Protein AF-R7TRL3-F1 (afdb_monomer)

Solvent-accessible surface area (backbone atoms only — not comparable to full-atom values): 5038 Å² total; per-residue (Å²): 115,67,70,58,58,49,52,49,48,51,51,50,51,30,22,74,75,60,79,37,61,65,76,57,26,74,62,60,47,72,54,79,66,100,58,92,50,92,64,63,85,49,91,42,50,47,61,77,89,72,88,52,63,66,49,56,74,70,32,65,60,34,41,49,32,51,55,51,49,71,50,57,66,74,65,75,70,50,81,83,131

Mean predicted aligned error: 5.33 Å

Nearest PDB structures (foldseek):
  7k4b-assembly1_A  TM=2.274E-01  e=6.382E+00  Homo sapiens

Secondary structure (DSSP, 8-state):
-HHHHHHHHHHHHHHHHT-S-HHHHTT--B---SS--GGGGS--BPPPP---HHHHHH-HHHHHHHHHHTS-HHHHTPPP-

Foldseek 3Di:
DVVVLVVLQVQLLCLVVVVHPPVSVVLWAFDDDPDDDPCNVPRATDADDDPDPCCCVPPSSRVSRVSNRPDDRCVSPDDDD

Organism: Capitella teleta (NCBI:txid283909)

Radius of gyration: 12.93 Å; Cα contacts (8 Å, |Δi|>4): 65; chains: 1; bounding box: 28×30×32 Å

pLDDT: mean 84.39, std 6.17, range [51.28, 94.12]

Structure (mmCIF, N/CA/C/O backbone):
data_AF-R7TRL3-F1
#
_entry.id   AF-R7TRL3-F1
#
loop_
_atom_site.group_PDB
_atom_site.id
_atom_site.type_symbol
_atom_site.label_atom_id
_atom_site.label_alt_id
_atom_site.label_comp_id
_atom_site.label_asym_id
_atom_site.label_entity_id
_atom_site.label_seq_id
_atom_site.pdbx_PDB_ins_code
_atom_site.Cartn_x
_atom_site.Cartn_y
_atom_site.Cartn_z
_atom_site.occupancy
_atom_site.B_iso_or_equiv
_atom_site.auth_seq_id
_atom_site.auth_comp_id
_atom_site.auth_asym_id
_atom_site.auth_atom_id
_atom_site.pdbx_PDB_model_num
ATOM 1 N N . GLU A 1 1 ? 12.546 6.951 11.834 1.00 63.66 1 GLU A N 1
ATOM 2 C CA . GLU A 1 1 ? 11.937 6.425 10.585 1.00 63.66 1 GLU A CA 1
ATOM 3 C C . GLU A 1 1 ? 10.665 5.598 10.810 1.00 63.66 1 GLU A C 1
ATOM 5 O O . GLU A 1 1 ? 9.735 5.689 10.014 1.00 63.66 1 GLU A O 1
ATOM 10 N N . GLN A 1 2 ? 10.566 4.840 11.909 1.00 79.06 2 GLN A N 1
ATOM 11 C CA . GLN A 1 2 ? 9.434 3.946 12.201 1.00 79.06 2 GLN A CA 1
ATOM 12 C C . GLN A 1 2 ? 8.070 4.659 12.240 1.00 79.06 2 GLN A C 1
ATOM 14 O O . GLN A 1 2 ? 7.081 4.116 11.759 1.00 79.06 2 GLN A O 1
ATOM 19 N N . ARG A 1 3 ? 8.009 5.899 12.751 1.00 87.69 3 ARG A N 1
ATOM 20 C CA . ARG A 1 3 ? 6.759 6.682 12.816 1.00 87.69 3 ARG A CA 1
ATOM 21 C C . ARG A 1 3 ? 6.142 6.961 11.443 1.00 87.69 3 ARG A C 1
ATOM 23 O O . ARG A 1 3 ? 4.922 6.980 11.337 1.00 87.69 3 ARG A O 1
ATOM 30 N N . ILE A 1 4 ? 6.965 7.192 10.417 1.00 85.56 4 ILE A N 1
ATOM 31 C CA . ILE A 1 4 ? 6.478 7.473 9.060 1.00 85.56 4 ILE A CA 1
ATOM 32 C C . ILE A 1 4 ? 5.872 6.196 8.482 1.00 85.56 4 ILE A C 1
ATOM 34 O O . ILE A 1 4 ? 4.713 6.207 8.090 1.00 85.56 4 ILE A O 1
ATOM 38 N N . ARG A 1 5 ? 6.609 5.078 8.541 1.00 82.94 5 ARG A N 1
ATOM 39 C CA . ARG A 1 5 ? 6.126 3.766 8.078 1.00 82.94 5 ARG A CA 1
ATOM 40 C C . ARG A 1 5 ? 4.830 3.342 8.769 1.00 82.94 5 ARG A C 1
ATOM 42 O O . ARG A 1 5 ? 3.934 2.832 8.113 1.00 82.94 5 ARG A O 1
ATOM 49 N N . LEU A 1 6 ? 4.709 3.599 10.073 1.00 86.56 6 LEU A N 1
ATOM 50 C CA . LEU A 1 6 ? 3.477 3.329 10.812 1.00 86.56 6 LEU A CA 1
ATOM 51 C C . LEU A 1 6 ? 2.301 4.153 10.272 1.00 86.56 6 LEU A C 1
ATOM 53 O O . LEU A 1 6 ? 1.246 3.593 10.002 1.00 86.56 6 LEU A O 1
ATOM 57 N N . LYS A 1 7 ? 2.477 5.470 10.096 1.00 88.44 7 LYS A N 1
ATOM 58 C CA . LYS A 1 7 ? 1.421 6.345 9.560 1.00 88.44 7 LYS A CA 1
ATOM 59 C C . LYS A 1 7 ? 0.988 5.928 8.156 1.00 88.44 7 LYS A C 1
ATOM 61 O O . LYS A 1 7 ? -0.205 5.906 7.890 1.00 88.44 7 LYS A O 1
ATOM 66 N N . VAL A 1 8 ? 1.950 5.568 7.314 1.00 86.88 8 VAL A N 1
ATOM 67 C CA . VAL A 1 8 ? 1.741 5.000 5.977 1.00 86.88 8 VAL A CA 1
ATOM 68 C C . VAL A 1 8 ? 0.895 3.723 6.053 1.00 86.88 8 VAL A C 1
ATOM 70 O O . VAL A 1 8 ? -0.169 3.648 5.451 1.00 86.88 8 VAL A O 1
ATOM 73 N N . CYS A 1 9 ? 1.286 2.746 6.879 1.00 85.44 9 CYS A N 1
ATOM 74 C CA . CYS A 1 9 ? 0.502 1.518 7.052 1.00 85.44 9 CYS A CA 1
ATOM 75 C C . CYS A 1 9 ? -0.918 1.784 7.579 1.00 85.44 9 CYS A C 1
ATOM 77 O O . CYS A 1 9 ? -1.862 1.146 7.124 1.00 85.44 9 CYS A O 1
ATOM 79 N N . LEU A 1 10 ? -1.085 2.723 8.517 1.00 88.38 10 LEU A N 1
ATOM 80 C CA . LEU A 1 10 ? -2.403 3.103 9.037 1.00 88.38 10 LEU A CA 1
ATOM 81 C C . LEU A 1 10 ? -3.268 3.779 7.970 1.00 88.38 10 LEU A C 1
ATOM 83 O O . LEU A 1 10 ? -4.469 3.529 7.911 1.00 88.38 10 LEU A O 1
ATOM 87 N N . LEU A 1 11 ? -2.669 4.626 7.132 1.00 88.06 11 LEU A N 1
ATOM 88 C CA . LEU A 1 11 ? -3.361 5.267 6.020 1.00 88.06 11 LEU A CA 1
ATOM 89 C C . LEU A 1 11 ? -3.858 4.219 5.020 1.00 88.06 11 LEU A C 1
ATOM 91 O O . LEU A 1 11 ? -5.027 4.249 4.644 1.00 88.06 11 LEU A O 1
ATOM 95 N N . MET A 1 12 ? -3.005 3.253 4.674 1.00 87.75 12 MET A N 1
ATOM 96 C CA . MET A 1 12 ? -3.367 2.128 3.813 1.00 87.75 12 MET A CA 1
ATOM 97 C C . MET A 1 12 ? -4.470 1.266 4.407 1.00 87.75 12 MET A C 1
ATOM 99 O O . MET A 1 12 ? -5.409 0.920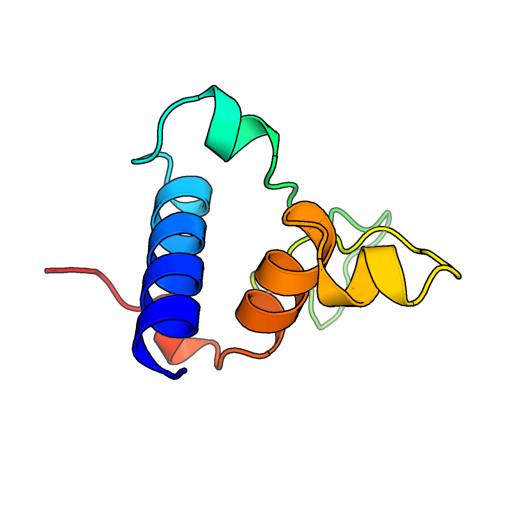 3.700 1.00 87.75 12 MET A O 1
ATOM 103 N N . HIS A 1 13 ? -4.389 0.948 5.700 1.00 87.56 13 HIS A N 1
ATOM 104 C CA . HIS A 1 13 ? -5.442 0.198 6.379 1.00 87.56 13 HIS A CA 1
ATOM 105 C C . HIS A 1 13 ? -6.789 0.921 6.264 1.00 87.56 13 HIS A C 1
ATOM 107 O O . HIS A 1 13 ? -7.777 0.320 5.861 1.00 87.56 13 HIS A O 1
ATOM 113 N N . LYS A 1 14 ? -6.822 2.234 6.523 1.00 88.69 14 LYS A N 1
ATOM 114 C CA . LYS A 1 14 ? -8.043 3.036 6.366 1.00 88.69 14 LYS A CA 1
ATOM 115 C C . LYS A 1 14 ? -8.542 3.083 4.923 1.00 88.69 14 LYS A C 1
ATOM 117 O O . LYS A 1 14 ? -9.745 3.011 4.709 1.00 88.69 14 LYS A O 1
ATOM 122 N N . ALA A 1 15 ? -7.645 3.188 3.945 1.00 88.75 15 ALA A N 1
ATOM 123 C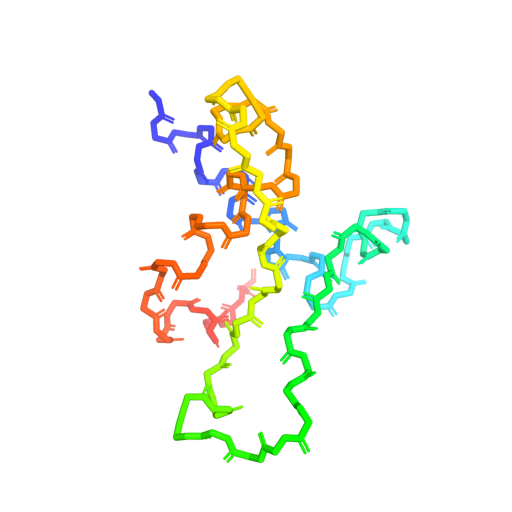 CA . ALA A 1 15 ? -8.014 3.193 2.531 1.00 88.75 15 ALA A CA 1
ATOM 124 C C . ALA A 1 15 ? -8.605 1.849 2.078 1.00 88.75 15 ALA A C 1
ATOM 126 O O . ALA A 1 15 ? -9.581 1.835 1.337 1.00 88.75 15 ALA A O 1
ATOM 127 N N . VAL A 1 16 ? -8.073 0.728 2.574 1.00 85.50 16 VAL A N 1
ATOM 128 C CA . VAL A 1 16 ? -8.633 -0.610 2.325 1.00 85.50 16 VAL A CA 1
ATOM 129 C C . VAL A 1 16 ? -10.013 -0.773 2.969 1.00 85.50 16 VAL A C 1
ATOM 131 O O . VAL A 1 16 ? -10.902 -1.349 2.348 1.00 85.50 16 VAL A O 1
ATOM 134 N N . THR A 1 17 ? -10.201 -0.277 4.195 1.00 86.19 17 THR A N 1
ATOM 135 C CA . THR A 1 17 ? -11.488 -0.358 4.910 1.00 86.19 17 THR A CA 1
ATOM 136 C C . THR A 1 17 ? -12.532 0.628 4.367 1.00 86.19 17 THR A C 1
ATOM 138 O O . THR A 1 17 ? -13.722 0.445 4.596 1.00 86.19 17 THR A O 1
ATOM 141 N N . GLY A 1 18 ? -12.109 1.647 3.612 1.00 86.06 18 GLY A N 1
ATOM 142 C CA . GLY A 1 18 ? -12.984 2.694 3.074 1.00 86.06 18 GLY A CA 1
ATOM 143 C C . GLY A 1 18 ? -13.181 3.903 3.999 1.00 86.06 18 GLY A C 1
ATOM 144 O O . GLY A 1 18 ? -13.971 4.784 3.681 1.00 86.06 18 GLY A O 1
ATOM 145 N N . ASP A 1 19 ? -12.439 3.986 5.109 1.00 88.31 19 ASP A N 1
ATOM 146 C CA . ASP A 1 19 ? -12.478 5.109 6.063 1.00 88.31 19 ASP A CA 1
ATOM 147 C C . ASP A 1 19 ? -11.618 6.310 5.622 1.00 88.31 19 ASP A C 1
ATOM 149 O O . ASP A 1 19 ? -11.576 7.349 6.290 1.00 88.31 19 ASP A O 1
ATOM 153 N N . ALA A 1 20 ? -10.856 6.165 4.536 1.00 89.00 20 ALA A N 1
ATOM 154 C CA . ALA A 1 20 ? -10.068 7.245 3.956 1.00 89.00 20 ALA A CA 1
ATOM 155 C C . ALA A 1 20 ? -10.889 8.048 2.924 1.00 89.00 20 ALA A C 1
ATOM 157 O O . ALA A 1 20 ? -11.873 7.550 2.379 1.00 89.00 20 ALA A O 1
ATOM 158 N N . PRO A 1 21 ? -10.485 9.292 2.607 1.00 90.12 21 PRO A N 1
ATOM 159 C CA . PRO A 1 21 ? -11.054 10.037 1.489 1.00 90.12 21 PRO A CA 1
ATOM 160 C C . PRO A 1 21 ? -11.024 9.239 0.179 1.00 90.12 21 PRO A C 1
ATOM 162 O O . PRO A 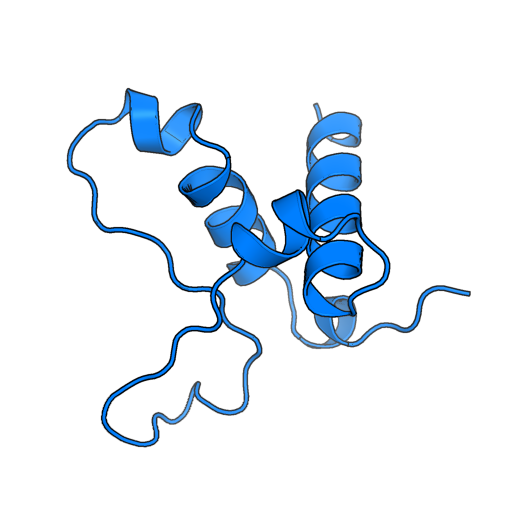1 21 ? -10.025 8.582 -0.112 1.00 90.12 21 PRO A O 1
ATOM 165 N N . GLN A 1 22 ? -12.071 9.383 -0.642 1.00 87.88 22 GLN A N 1
ATOM 166 C CA . GLN A 1 22 ? -12.261 8.613 -1.879 1.00 87.88 22 GLN A CA 1
ATOM 167 C C . GLN A 1 22 ? -11.019 8.591 -2.776 1.00 87.88 22 GLN A C 1
ATOM 169 O O . GLN A 1 22 ? -10.606 7.530 -3.222 1.00 87.88 22 GLN A O 1
ATOM 174 N N . PHE A 1 23 ? -10.366 9.742 -2.962 1.00 87.56 23 PHE A N 1
ATOM 175 C CA . PHE A 1 23 ? -9.176 9.825 -3.805 1.00 87.56 23 PHE A CA 1
ATOM 176 C C . PHE A 1 23 ? -8.039 8.920 -3.318 1.00 87.56 23 PHE A C 1
ATOM 178 O O . PHE A 1 23 ? -7.284 8.434 -4.141 1.00 87.56 23 PHE A O 1
ATOM 185 N N . LEU A 1 24 ? -7.899 8.673 -2.010 1.00 85.00 24 LEU A N 1
ATOM 186 C CA . LEU A 1 24 ? -6.902 7.733 -1.490 1.00 85.00 24 LEU A CA 1
ATOM 187 C C . LEU A 1 24 ? -7.338 6.286 -1.682 1.00 85.00 24 LEU A C 1
ATOM 189 O O . LEU A 1 24 ? -6.503 5.457 -2.033 1.00 85.00 24 LEU A O 1
ATOM 193 N N . CYS A 1 25 ? -8.621 5.987 -1.482 1.00 87.25 25 CYS A N 1
ATOM 194 C CA . CYS A 1 25 ? -9.179 4.662 -1.751 1.00 87.25 25 CYS A CA 1
ATOM 195 C C . CYS A 1 25 ? -8.973 4.274 -3.223 1.00 87.25 25 CYS A C 1
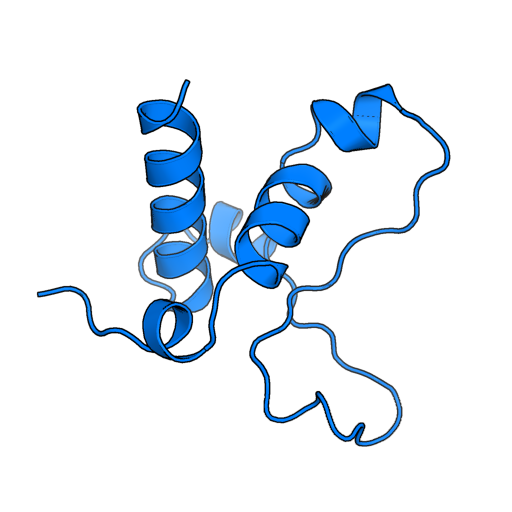ATOM 197 O O . CYS A 1 25 ? -8.542 3.161 -3.509 1.00 87.25 25 CYS A O 1
ATOM 199 N N . ASP A 1 26 ? -9.149 5.225 -4.143 1.00 85.19 26 ASP A N 1
ATOM 200 C CA . ASP A 1 26 ? -8.935 5.034 -5.581 1.00 85.19 26 ASP A CA 1
ATOM 201 C C . ASP A 1 26 ? -7.458 4.796 -5.957 1.00 85.19 26 ASP A C 1
ATOM 203 O O . ASP A 1 26 ? -7.176 4.351 -7.068 1.00 85.19 26 ASP A O 1
ATOM 207 N N . LEU A 1 27 ? -6.491 5.083 -5.074 1.00 83.56 27 LEU A N 1
ATOM 208 C CA . LEU A 1 27 ? -5.082 4.717 -5.285 1.00 83.56 27 LEU A CA 1
ATOM 209 C C . LEU A 1 27 ? -4.775 3.268 -4.874 1.00 83.56 27 LEU A C 1
ATOM 211 O O . LEU A 1 27 ? -3.705 2.763 -5.229 1.00 83.56 27 LEU A O 1
ATOM 215 N N . VAL A 1 28 ? -5.664 2.619 -4.117 1.00 84.44 28 VAL A N 1
ATOM 216 C CA . VAL A 1 28 ? -5.447 1.294 -3.532 1.00 84.44 28 VAL A CA 1
ATOM 217 C C . VAL A 1 28 ? -6.229 0.249 -4.314 1.00 84.44 28 VAL A C 1
ATOM 219 O O . VAL A 1 28 ? -7.441 0.115 -4.189 1.00 84.44 28 VAL A O 1
ATOM 222 N N . TYR A 1 29 ? -5.513 -0.543 -5.107 1.00 80.12 29 TYR A N 1
ATOM 223 C CA . TYR A 1 29 ? -6.120 -1.590 -5.926 1.00 80.12 29 TYR A CA 1
ATOM 224 C C . TYR A 1 29 ? -5.862 -2.965 -5.318 1.00 80.12 29 TYR A C 1
ATOM 226 O O . TYR A 1 29 ? -4.711 -3.366 -5.110 1.00 80.12 29 TYR A O 1
ATOM 234 N N . ALA A 1 30 ? -6.934 -3.721 -5.077 1.00 78.94 30 ALA A N 1
ATOM 235 C CA . ALA A 1 30 ? -6.818 -5.139 -4.765 1.00 78.94 30 ALA A CA 1
ATOM 236 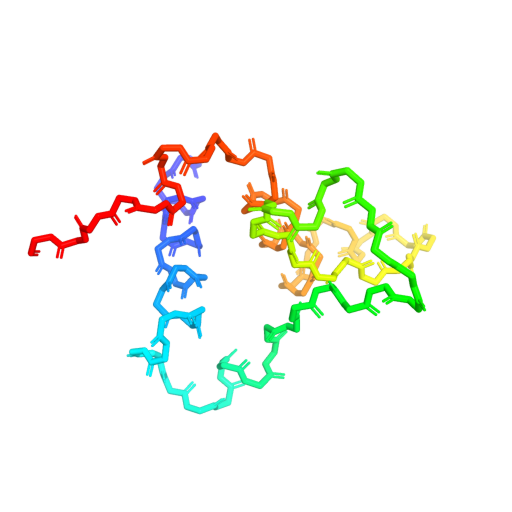C C . ALA A 1 30 ? -6.184 -5.876 -5.954 1.00 78.94 30 ALA A C 1
ATOM 238 O O . ALA A 1 30 ? -6.516 -5.621 -7.115 1.00 78.94 30 ALA A O 1
ATOM 239 N N . ASN A 1 31 ? -5.262 -6.797 -5.678 1.00 78.88 31 ASN A N 1
ATOM 240 C CA . ASN A 1 31 ? -4.717 -7.645 -6.727 1.00 78.88 31 ASN A CA 1
ATOM 241 C C . ASN A 1 31 ? -5.772 -8.684 -7.135 1.00 78.88 31 ASN A C 1
ATOM 243 O O . ASN A 1 31 ? -6.024 -9.627 -6.385 1.00 78.88 31 ASN A O 1
ATOM 247 N N . VAL A 1 32 ? -6.384 -8.513 -8.311 1.00 78.31 32 VAL A N 1
ATOM 248 C CA . VAL A 1 32 ? -7.389 -9.438 -8.857 1.00 78.31 32 VAL A CA 1
ATOM 249 C C . VAL A 1 32 ? -6.735 -10.327 -9.923 1.00 78.31 32 VAL A C 1
ATOM 251 O O . VAL A 1 32 ? -6.627 -9.925 -11.084 1.00 78.31 32 VAL A O 1
ATOM 254 N N . PRO A 1 33 ? -6.250 -11.532 -9.568 1.00 79.94 33 PRO A N 1
ATOM 255 C CA . PRO A 1 33 ? -5.693 -12.453 -10.548 1.00 79.94 33 PRO A CA 1
ATOM 256 C C . PRO A 1 33 ? -6.797 -13.055 -11.431 1.00 79.94 33 PRO A C 1
ATOM 258 O O . PRO A 1 33 ? -7.902 -13.324 -10.972 1.00 79.94 33 PRO A O 1
ATOM 261 N N . ASN A 1 34 ? -6.463 -13.374 -12.685 1.00 83.88 34 ASN A N 1
ATOM 262 C CA . ASN A 1 34 ? -7.374 -14.032 -13.641 1.00 83.88 34 ASN A CA 1
ATOM 263 C C . ASN A 1 34 ? -7.788 -15.463 -13.209 1.00 83.88 34 ASN A C 1
ATOM 265 O O . ASN A 1 34 ? -8.689 -16.073 -13.770 1.00 83.88 34 ASN A O 1
ATOM 269 N N . ARG A 1 35 ? -7.106 -16.030 -12.207 1.00 85.75 35 ARG A N 1
ATOM 270 C CA . ARG A 1 35 ? -7.408 -17.337 -11.612 1.00 85.75 35 ARG A CA 1
ATOM 271 C C . ARG A 1 35 ? -7.223 -17.281 -10.103 1.00 85.75 35 ARG A C 1
ATOM 273 O O . ARG A 1 35 ? -6.381 -16.528 -9.618 1.00 85.75 35 ARG A O 1
ATOM 280 N N . THR A 1 36 ? -7.924 -18.135 -9.368 1.00 83.25 36 THR A N 1
ATOM 281 C CA . THR A 1 36 ? -7.735 -18.264 -7.921 1.00 83.25 36 THR A CA 1
ATOM 282 C C . THR A 1 36 ? -6.329 -18.793 -7.609 1.00 83.25 36 THR A C 1
ATOM 284 O O . THR A 1 36 ? -5.871 -19.810 -8.140 1.00 83.25 36 THR A O 1
ATOM 287 N N . LEU A 1 37 ? -5.596 -18.058 -6.774 1.00 84.94 37 LEU A N 1
ATOM 288 C CA . LEU A 1 37 ? -4.274 -18.430 -6.280 1.00 84.94 37 LEU A CA 1
ATOM 289 C C . LEU A 1 37 ? -4.396 -18.923 -4.840 1.00 84.94 37 LEU A C 1
ATOM 291 O O . LEU A 1 37 ? -5.323 -18.567 -4.118 1.00 84.94 37 LEU A O 1
ATOM 295 N N . ARG A 1 38 ? -3.412 -19.697 -4.372 1.00 81.94 38 ARG A N 1
ATOM 296 C CA . ARG A 1 38 ? -3.348 -20.088 -2.952 1.00 81.94 38 ARG A CA 1
ATOM 297 C C . ARG A 1 38 ? -3.297 -18.860 -2.034 1.00 81.94 38 ARG A C 1
ATOM 299 O O . ARG A 1 38 ? -3.920 -18.860 -0.982 1.00 81.94 38 ARG A O 1
ATOM 306 N N . SER A 1 39 ? -2.644 -17.792 -2.497 1.00 79.38 39 SER A N 1
ATOM 307 C CA . SER A 1 39 ? -2.568 -16.491 -1.831 1.00 79.38 39 SER A CA 1
ATOM 308 C C . SER A 1 39 ? -3.795 -15.597 -2.042 1.00 79.38 39 SER A C 1
ATOM 310 O O . SER A 1 39 ? -3.764 -14.458 -1.600 1.00 79.38 39 SER A O 1
ATOM 312 N N . SER A 1 40 ? -4.853 -16.040 -2.732 1.00 77.19 40 SER A N 1
ATOM 313 C CA . SER A 1 40 ? -6.059 -15.214 -2.928 1.00 77.19 40 SER A CA 1
ATOM 314 C C . SER A 1 40 ? -6.852 -14.990 -1.636 1.00 77.19 40 SER A C 1
ATOM 316 O O . SER A 1 40 ? -7.644 -14.062 -1.579 1.00 77.19 40 SER A O 1
ATOM 318 N N . HIS A 1 41 ? -6.630 -15.809 -0.604 1.00 74.69 41 HIS A N 1
ATOM 319 C CA . HIS A 1 41 ? -7.191 -15.607 0.739 1.00 74.69 41 HIS A CA 1
ATOM 320 C C . HIS A 1 41 ? -6.452 -14.508 1.526 1.00 74.69 41 HIS A C 1
ATOM 322 O O . HIS A 1 41 ? -6.917 -14.052 2.570 1.00 74.69 41 HIS A O 1
ATOM 328 N N . GLU A 1 42 ? -5.289 -14.084 1.029 1.00 79.75 42 GLU A N 1
ATOM 329 C CA . GLU A 1 42 ? -4.489 -13.021 1.613 1.00 79.75 42 GLU A CA 1
ATOM 330 C C . GLU A 1 42 ? -4.916 -11.680 1.016 1.00 79.75 42 GLU A C 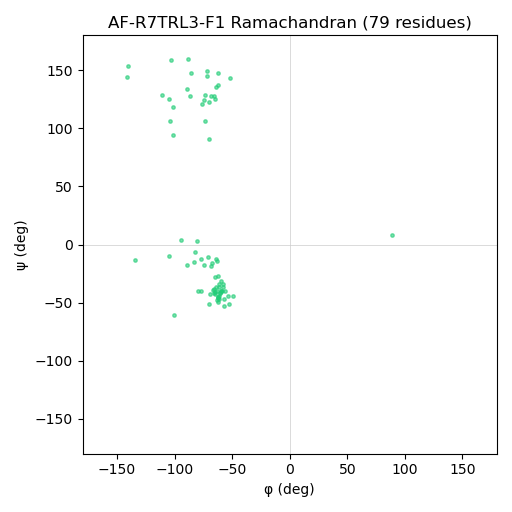1
ATOM 332 O O . GLU A 1 42 ? -4.978 -11.525 -0.206 1.00 79.75 42 GLU A O 1
ATOM 337 N N . LEU A 1 43 ? -5.110 -10.673 1.867 1.00 79.75 43 LEU A N 1
ATOM 338 C CA . LEU A 1 43 ? -5.296 -9.297 1.425 1.00 79.75 43 LEU A CA 1
ATOM 339 C C . LEU A 1 43 ? -3.963 -8.750 0.867 1.00 79.75 43 LEU A C 1
ATOM 341 O O . LEU A 1 43 ? -3.115 -8.229 1.605 1.00 79.75 43 LEU A O 1
ATOM 345 N N . HIS A 1 44 ? -3.761 -8.922 -0.440 1.00 84.00 44 HIS A N 1
ATOM 346 C CA . HIS A 1 44 ? -2.619 -8.397 -1.185 1.00 84.00 44 HIS A CA 1
ATOM 347 C C . HIS A 1 44 ? -3.045 -7.293 -2.146 1.00 84.00 44 HIS A C 1
ATOM 349 O O . HIS A 1 44 ? -3.931 -7.460 -2.987 1.00 84.00 44 HIS A O 1
ATOM 355 N N . LEU A 1 45 ? -2.340 -6.176 -2.056 1.00 87.50 45 LEU A N 1
ATOM 356 C CA . LEU A 1 45 ? -2.514 -5.041 -2.941 1.00 87.50 45 LEU A CA 1
ATOM 357 C C . LEU A 1 45 ? -1.674 -5.212 -4.204 1.00 87.50 45 LEU A C 1
ATOM 359 O O . LEU A 1 45 ? -0.584 -5.797 -4.170 1.00 87.50 45 LEU A O 1
ATOM 363 N N . HIS A 1 46 ? -2.178 -4.699 -5.321 1.00 88.00 46 HIS A N 1
ATOM 364 C CA . HIS A 1 46 ? -1.469 -4.723 -6.591 1.00 88.00 46 HIS A CA 1
ATOM 365 C C . HIS A 1 46 ? -0.265 -3.776 -6.546 1.00 88.00 46 HIS A C 1
ATOM 367 O O . HIS A 1 46 ? -0.412 -2.577 -6.327 1.00 88.00 46 HIS A O 1
ATOM 373 N N . ILE A 1 47 ? 0.934 -4.307 -6.791 1.00 87.31 47 ILE A N 1
ATOM 374 C CA . ILE A 1 47 ? 2.154 -3.504 -6.899 1.00 87.31 47 ILE A CA 1
ATOM 375 C C . ILE A 1 47 ? 2.477 -3.348 -8.389 1.00 87.31 47 ILE A C 1
ATOM 377 O O . ILE A 1 47 ? 2.748 -4.356 -9.048 1.00 87.31 47 ILE A O 1
ATOM 381 N N . PRO A 1 48 ? 2.491 -2.120 -8.937 1.00 84.19 48 PRO A N 1
ATOM 382 C CA . PRO A 1 48 ? 2.831 -1.914 -10.336 1.00 84.19 48 PRO A CA 1
ATOM 383 C C . PRO A 1 48 ? 4.283 -2.325 -10.598 1.00 84.19 48 PRO A C 1
ATOM 385 O O . PRO A 1 48 ? 5.204 -1.971 -9.854 1.00 84.19 48 PRO A O 1
ATOM 388 N N . PHE A 1 49 ? 4.508 -3.051 -11.693 1.00 87.38 49 PHE A N 1
ATOM 389 C CA . PHE A 1 49 ? 5.863 -3.353 -12.128 1.00 87.38 49 PHE A CA 1
ATOM 390 C C . PHE A 1 49 ? 6.553 -2.075 -12.610 1.00 87.38 49 PHE A C 1
ATOM 392 O O . PHE A 1 49 ? 6.063 -1.368 -13.486 1.00 87.38 49 PHE A O 1
ATOM 399 N N . THR A 1 50 ? 7.736 -1.801 -12.069 1.00 87.62 50 THR A N 1
ATOM 400 C CA . THR A 1 50 ? 8.579 -0.689 -12.504 1.00 87.62 50 THR A CA 1
ATOM 401 C C . THR A 1 50 ? 10.045 -1.099 -12.488 1.00 87.62 50 THR A C 1
ATOM 403 O O . THR A 1 50 ? 10.501 -1.848 -11.619 1.00 87.62 50 THR A O 1
ATOM 406 N N . ARG A 1 51 ? 10.812 -0.596 -13.457 1.00 90.81 51 ARG A N 1
ATOM 407 C CA . ARG A 1 51 ? 12.275 -0.741 -13.488 1.00 90.81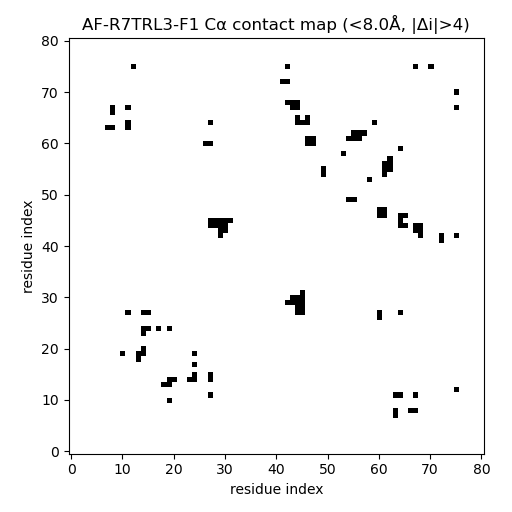 51 ARG A CA 1
ATOM 408 C C . ARG A 1 51 ? 12.986 0.401 -12.758 1.00 90.81 51 ARG A C 1
ATOM 410 O O . ARG A 1 51 ? 14.141 0.239 -12.382 1.00 90.81 51 ARG A O 1
ATOM 417 N N . SER A 1 52 ? 12.301 1.522 -12.523 1.00 94.12 52 SER A N 1
ATOM 418 C CA . SER A 1 52 ? 12.891 2.707 -11.899 1.00 94.12 52 SER A CA 1
ATOM 419 C C . SER A 1 52 ? 13.049 2.519 -10.393 1.00 94.12 52 SER A C 1
ATOM 421 O O . SER A 1 52 ? 12.063 2.327 -9.683 1.00 94.12 52 SER A O 1
ATOM 423 N N . HIS A 1 53 ? 14.286 2.612 -9.900 1.00 90.38 53 HIS A N 1
ATOM 424 C CA . HIS A 1 53 ? 14.576 2.560 -8.466 1.00 90.38 53 HIS A CA 1
ATOM 425 C C . HIS A 1 53 ? 13.879 3.696 -7.708 1.00 90.38 53 HIS A C 1
ATOM 427 O O . HIS A 1 53 ? 13.272 3.451 -6.673 1.00 90.38 53 HIS A O 1
ATOM 433 N N . LEU A 1 54 ? 13.874 4.906 -8.274 1.00 90.25 54 LEU A N 1
ATOM 434 C CA . LEU A 1 54 ? 13.232 6.071 -7.664 1.00 90.25 54 LEU A CA 1
ATOM 435 C C . LEU A 1 54 ? 11.730 5.852 -7.454 1.00 90.25 54 LEU A C 1
ATOM 437 O O . LEU A 1 54 ? 11.194 6.189 -6.404 1.00 90.25 54 LEU A O 1
ATOM 441 N N . VAL A 1 55 ? 11.048 5.216 -8.410 1.00 87.38 55 VAL A N 1
ATOM 442 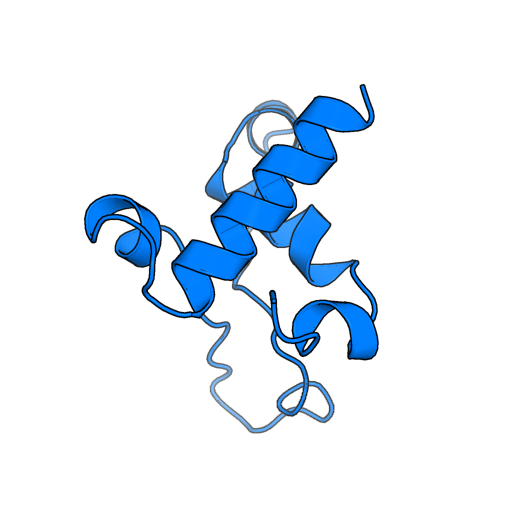C CA . VAL A 1 55 ? 9.628 4.869 -8.242 1.00 87.38 55 VAL A CA 1
ATOM 443 C C . VAL A 1 55 ? 9.457 3.860 -7.104 1.00 87.38 55 VAL A C 1
ATOM 445 O O . VAL A 1 55 ? 8.562 4.022 -6.280 1.00 87.38 55 VAL A O 1
ATOM 448 N N . LYS A 1 56 ? 10.347 2.867 -6.995 1.00 87.31 56 LYS A N 1
ATOM 449 C CA . LYS A 1 56 ? 10.300 1.871 -5.913 1.00 87.31 56 LYS A CA 1
ATOM 450 C C . LYS A 1 56 ? 10.539 2.464 -4.524 1.00 87.31 56 LYS A C 1
ATOM 452 O O . LYS A 1 56 ? 10.048 1.910 -3.547 1.00 87.31 56 LYS A O 1
ATOM 457 N N . THR A 1 57 ? 11.291 3.560 -4.433 1.00 85.75 57 THR A N 1
ATOM 458 C CA . THR A 1 57 ? 11.678 4.189 -3.160 1.00 85.75 57 THR A CA 1
ATOM 459 C C . THR A 1 57 ? 10.929 5.469 -2.828 1.00 85.75 57 THR A C 1
ATOM 461 O O . THR A 1 57 ? 11.083 5.966 -1.716 1.00 85.75 57 THR A O 1
ATOM 464 N N . SER A 1 58 ? 10.154 6.035 -3.756 1.00 83.50 58 SER A N 1
ATOM 465 C CA . SER A 1 58 ? 9.472 7.322 -3.530 1.00 83.50 58 SER A CA 1
ATOM 466 C C . SER A 1 58 ? 8.006 7.346 -3.954 1.00 83.50 58 SER A C 1
ATOM 468 O O . SER A 1 58 ? 7.288 8.265 -3.571 1.00 83.50 58 SER A O 1
ATOM 470 N N . CYS A 1 59 ? 7.526 6.365 -4.722 1.00 87.12 59 CYS A N 1
ATOM 471 C CA . CYS A 1 59 ? 6.139 6.360 -5.170 1.00 87.12 59 CYS A CA 1
ATOM 472 C C . CYS A 1 59 ? 5.225 5.706 -4.128 1.00 87.12 59 CYS A C 1
ATOM 474 O O . CYS A 1 59 ? 5.457 4.569 -3.710 1.00 87.12 59 CYS A O 1
ATOM 476 N N . PHE A 1 60 ? 4.157 6.416 -3.763 1.00 82.56 60 PHE A N 1
ATOM 477 C CA . PHE A 1 60 ? 3.131 5.968 -2.819 1.00 82.56 60 PHE A CA 1
ATOM 478 C C . PHE A 1 60 ? 2.553 4.599 -3.210 1.00 82.56 60 PHE A C 1
ATOM 480 O O . PHE A 1 60 ? 2.603 3.639 -2.441 1.00 82.56 60 PHE A O 1
ATOM 487 N N . SER A 1 61 ? 2.129 4.465 -4.469 1.00 83.25 61 SER A N 1
ATOM 488 C CA . SER A 1 61 ? 1.547 3.231 -5.009 1.00 83.25 61 SER A CA 1
ATOM 489 C C . SER A 1 61 ? 2.506 2.035 -5.017 1.00 83.25 61 SER A C 1
ATOM 491 O O . SER A 1 61 ? 2.069 0.906 -5.205 1.00 83.25 61 SER A O 1
ATOM 493 N N . TYR A 1 62 ? 3.811 2.252 -4.822 1.00 88.88 62 TYR A N 1
ATOM 494 C CA . TYR A 1 62 ? 4.779 1.164 -4.707 1.00 88.88 62 TYR A CA 1
ATOM 495 C C . TYR A 1 62 ? 5.148 0.883 -3.252 1.00 88.88 62 TYR A C 1
ATOM 497 O O . TYR A 1 62 ? 4.935 -0.231 -2.776 1.00 88.88 62 TYR A O 1
ATOM 505 N N . ILE A 1 63 ? 5.709 1.869 -2.540 1.00 87.19 63 ILE A N 1
ATOM 506 C CA . ILE A 1 63 ? 6.261 1.658 -1.191 1.00 87.19 63 ILE A CA 1
ATOM 507 C C . ILE A 1 63 ? 5.176 1.204 -0.233 1.00 87.19 63 ILE A C 1
ATOM 509 O O . ILE A 1 63 ? 5.389 0.266 0.533 1.00 87.19 63 ILE A O 1
ATOM 513 N N . GLU A 1 64 ? 4.028 1.877 -0.254 1.00 84.81 64 GLU A N 1
ATOM 514 C CA . GLU A 1 64 ? 2.979 1.613 0.721 1.00 84.81 64 GLU A CA 1
ATOM 515 C C . GLU A 1 64 ? 2.366 0.237 0.486 1.00 84.81 64 GLU A C 1
ATOM 517 O O . GLU A 1 64 ? 2.211 -0.540 1.424 1.00 84.81 64 GLU A O 1
ATOM 522 N N . HIS A 1 65 ? 2.131 -0.107 -0.782 1.00 87.69 65 HIS A N 1
ATOM 523 C CA . HIS A 1 65 ? 1.606 -1.406 -1.190 1.00 87.69 65 HIS A CA 1
ATOM 524 C C . HIS A 1 65 ? 2.595 -2.530 -0.855 1.00 87.69 65 HIS A C 1
ATOM 526 O O . HIS A 1 65 ? 2.204 -3.564 -0.317 1.00 87.69 65 HIS A O 1
ATOM 532 N N . PHE A 1 66 ? 3.892 -2.315 -1.099 1.00 89.00 66 PHE A N 1
ATOM 533 C CA . PHE A 1 66 ? 4.953 -3.251 -0.729 1.00 89.00 66 PHE A CA 1
ATOM 534 C C . PHE A 1 66 ? 5.043 -3.448 0.789 1.00 89.00 66 PHE A C 1
ATOM 536 O O . PHE A 1 66 ? 5.066 -4.583 1.269 1.00 89.00 66 PHE A O 1
ATOM 543 N N . SER A 1 67 ? 5.046 -2.351 1.550 1.00 86.81 67 SER A N 1
ATOM 544 C CA . SER A 1 67 ? 5.100 -2.381 3.012 1.00 86.81 67 SER A CA 1
ATOM 545 C C . SER A 1 67 ? 3.875 -3.084 3.589 1.00 86.81 67 SER A C 1
ATOM 547 O O . SER A 1 67 ? 4.018 -3.970 4.427 1.00 86.81 67 SER A O 1
ATOM 549 N N . PHE A 1 68 ? 2.680 -2.751 3.103 1.00 87.75 68 PHE A N 1
ATOM 550 C CA . PHE A 1 68 ? 1.436 -3.383 3.520 1.00 87.75 68 PHE A CA 1
ATOM 551 C C . PHE A 1 68 ? 1.423 -4.877 3.189 1.00 87.75 68 PHE A C 1
ATOM 553 O O . PHE A 1 68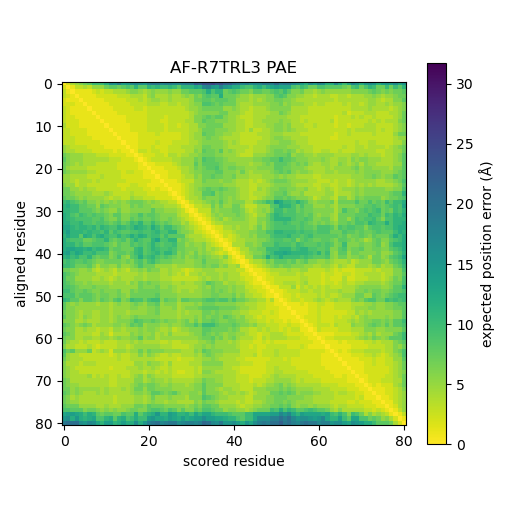 ? 1.105 -5.695 4.047 1.00 87.75 68 PHE A O 1
ATOM 560 N N . ASN A 1 69 ? 1.848 -5.265 1.984 1.00 89.25 69 ASN A N 1
ATOM 561 C CA . ASN A 1 69 ? 1.909 -6.668 1.580 1.00 89.25 69 ASN A CA 1
ATOM 562 C C . ASN A 1 69 ? 2.859 -7.494 2.456 1.00 89.25 69 ASN A C 1
ATOM 564 O O . ASN A 1 69 ? 2.543 -8.647 2.735 1.00 89.25 69 ASN A O 1
ATOM 568 N N . SER A 1 70 ? 3.952 -6.893 2.938 1.00 88.44 70 SER A N 1
ATOM 569 C CA . SER A 1 70 ? 4.909 -7.533 3.852 1.00 88.44 70 SER A CA 1
ATOM 570 C C . SER A 1 70 ? 4.381 -7.759 5.278 1.00 88.44 70 SER A C 1
ATOM 572 O O . SER A 1 70 ? 5.019 -8.467 6.057 1.00 88.44 70 SER A O 1
ATOM 574 N N . LEU A 1 71 ? 3.229 -7.175 5.636 1.00 87.19 71 LEU A N 1
ATOM 575 C CA . LEU A 1 71 ? 2.639 -7.341 6.963 1.00 87.19 71 LEU A CA 1
ATOM 576 C C . LEU A 1 71 ? 2.060 -8.754 7.157 1.00 87.19 71 LEU A C 1
ATOM 578 O O . LEU A 1 71 ? 1.451 -9.305 6.234 1.00 87.19 71 LEU A O 1
ATOM 582 N N . PRO A 1 72 ? 2.150 -9.316 8.375 1.00 87.94 72 PRO A N 1
ATOM 583 C CA . PRO A 1 72 ? 1.447 -10.543 8.725 1.00 87.94 72 PRO A CA 1
ATOM 584 C C . PRO A 1 72 ? -0.077 -10.382 8.645 1.00 87.94 72 PRO A C 1
ATOM 586 O O . PRO A 1 72 ? -0.623 -9.336 8.999 1.00 87.94 72 PRO A O 1
ATOM 589 N N . LEU A 1 73 ? -0.779 -11.456 8.283 1.00 84.19 73 LEU A N 1
ATOM 590 C CA . LEU A 1 73 ? -2.245 -11.484 8.171 1.00 84.19 73 LEU A CA 1
ATOM 591 C C . LEU A 1 73 ? -2.979 -11.013 9.422 1.00 84.19 73 LEU A C 1
ATOM 593 O O . LEU A 1 73 ? -3.921 -10.236 9.323 1.00 84.19 73 LEU A O 1
ATOM 597 N N . HIS A 1 74 ? -2.540 -11.460 10.600 1.00 84.94 74 HIS A N 1
ATOM 598 C CA . HIS A 1 74 ? -3.192 -11.105 11.861 1.00 84.94 74 HIS A CA 1
ATOM 599 C C . HIS A 1 74 ? -3.147 -9.594 12.133 1.00 84.94 74 HIS A C 1
ATOM 601 O O . HIS A 1 74 ? -4.032 -9.081 12.802 1.00 84.94 74 HIS A O 1
ATOM 607 N N . VAL A 1 75 ? -2.148 -8.881 11.595 1.00 85.06 75 VAL A N 1
ATOM 608 C CA . VAL A 1 75 ? -2.058 -7.416 11.681 1.00 85.06 75 VAL A CA 1
ATOM 609 C C . VAL A 1 75 ? -2.970 -6.758 10.650 1.00 85.06 75 VAL A C 1
ATOM 611 O O . VAL A 1 75 ? -3.617 -5.767 10.962 1.00 85.06 75 VAL A O 1
ATOM 614 N N . LYS A 1 76 ? -3.048 -7.305 9.430 1.00 84.50 76 LYS A N 1
ATOM 615 C CA . LYS A 1 76 ? -3.905 -6.769 8.356 1.00 84.50 76 LYS A CA 1
ATOM 616 C C . LYS A 1 76 ? -5.394 -6.838 8.697 1.00 84.50 76 LYS A C 1
ATOM 618 O O . LYS A 1 76 ? -6.131 -5.941 8.318 1.00 84.50 76 LYS A O 1
ATOM 623 N N . TYR A 1 77 ? -5.814 -7.896 9.389 1.00 82.81 77 TYR A N 1
ATOM 624 C CA . TYR A 1 77 ? -7.200 -8.097 9.826 1.00 82.81 77 TYR A CA 1
ATOM 625 C C . TYR A 1 77 ? -7.468 -7.599 11.253 1.00 82.81 77 TYR A C 1
ATOM 627 O O . TYR A 1 77 ? -8.561 -7.813 11.779 1.00 82.81 77 TYR A O 1
ATOM 635 N N . ALA A 1 78 ? -6.484 -6.975 11.907 1.00 83.38 78 ALA A N 1
ATOM 636 C CA . ALA A 1 78 ? -6.680 -6.431 13.241 1.00 83.38 78 ALA A CA 1
ATOM 637 C C . ALA A 1 78 ? -7.694 -5.285 13.183 1.00 83.38 78 ALA A C 1
ATOM 639 O O . ALA A 1 78 ? -7.544 -4.343 12.410 1.00 83.38 78 ALA A O 1
ATOM 640 N N . GLN A 1 79 ? -8.719 -5.351 14.028 1.00 71.50 79 GLN A N 1
ATOM 641 C CA . GLN A 1 79 ? -9.671 -4.257 14.153 1.00 71.50 79 GLN A CA 1
ATOM 642 C C . GLN A 1 79 ? -9.018 -3.105 14.915 1.00 71.50 79 GLN A C 1
ATOM 644 O O . GLN A 1 79 ? -8.445 -3.291 15.990 1.00 71.50 79 GLN A O 1
ATOM 649 N N . THR A 1 80 ? -9.090 -1.908 14.344 1.00 66.12 80 THR A N 1
ATOM 650 C CA . THR A 1 80 ? -8.734 -0.681 15.053 1.00 66.12 80 THR A CA 1
ATOM 651 C C . THR A 1 80 ? -9.848 -0.345 16.040 1.00 66.12 80 THR A C 1
ATOM 653 O O . THR A 1 80 ? -11.002 -0.258 15.629 1.00 66.12 80 THR A O 1
ATOM 656 N N . VAL A 1 81 ? -9.485 -0.200 17.319 1.00 51.28 81 VAL A N 1
ATOM 657 C CA . VAL A 1 81 ? -10.372 0.226 18.420 1.00 51.28 81 VAL A CA 1
ATOM 658 C C . VAL A 1 81 ? -10.760 1.691 18.267 1.00 51.28 81 VAL A C 1
ATOM 660 O O . VAL A 1 81 ? -9.861 2.489 17.905 1.00 51.28 81 VAL A O 1
#

Sequence (81 aa):
EQRIRLKVCLLMHKAVTGDAPQFLCDLVYANVPNRTLRSSHELHLHIPFTRSHLVKTSCFSYIEHFSFNSLPLHVKYAQTV